Protein AF-A0A534Z7L0-F1 (afdb_monomer_lite)

Structure (mmCIF, N/CA/C/O backbone):
data_AF-A0A534Z7L0-F1
#
_entry.id   AF-A0A534Z7L0-F1
#
loop_
_atom_site.group_PDB
_atom_site.id
_atom_site.type_symbol
_atom_site.label_atom_id
_atom_site.label_alt_id
_atom_site.label_comp_id
_atom_site.label_asym_id
_atom_site.label_entity_id
_atom_site.label_seq_id
_atom_site.pdbx_PDB_ins_code
_atom_site.Cartn_x
_atom_site.Cartn_y
_atom_site.Cartn_z
_atom_site.occupancy
_atom_site.B_iso_or_equiv
_atom_site.auth_seq_id
_atom_site.auth_comp_id
_atom_site.auth_asym_id
_atom_site.auth_atom_id
_atom_site.pdbx_PDB_model_num
ATOM 1 N N . MET A 1 1 ? -10.753 -1.305 -9.417 1.00 86.25 1 MET A N 1
ATOM 2 C CA . MET A 1 1 ? -9.987 -2.298 -8.626 1.00 86.25 1 MET A CA 1
ATOM 3 C C . MET A 1 1 ? -10.960 -3.254 -7.964 1.00 86.25 1 MET A C 1
ATOM 5 O O . MET A 1 1 ? -12.043 -2.800 -7.623 1.00 86.25 1 MET A O 1
ATOM 9 N N . ALA A 1 2 ? -10.579 -4.510 -7.736 1.00 88.50 2 ALA A N 1
ATOM 10 C CA . ALA A 1 2 ? -11.328 -5.428 -6.877 1.00 88.50 2 ALA A CA 1
ATOM 11 C C . ALA A 1 2 ? -10.492 -5.790 -5.641 1.00 88.50 2 ALA A C 1
ATOM 13 O O . ALA A 1 2 ? -9.297 -6.067 -5.758 1.00 88.50 2 ALA A O 1
ATOM 14 N N . ILE A 1 3 ? -11.105 -5.761 -4.458 1.00 89.00 3 ILE A N 1
ATOM 15 C CA . ILE A 1 3 ? -10.489 -6.281 -3.234 1.00 89.00 3 ILE A CA 1
ATOM 16 C C . ILE A 1 3 ? -10.853 -7.760 -3.138 1.00 89.00 3 ILE A C 1
ATOM 18 O O . ILE A 1 3 ? -12.022 -8.086 -2.978 1.00 89.00 3 ILE A O 1
ATOM 22 N N . ASP A 1 4 ? -9.842 -8.622 -3.255 1.00 91.06 4 ASP A N 1
ATOM 23 C CA . ASP A 1 4 ? -9.975 -10.080 -3.143 1.00 91.06 4 ASP A CA 1
ATOM 24 C C . ASP A 1 4 ? -10.004 -10.535 -1.685 1.00 91.06 4 ASP A C 1
ATOM 26 O O . ASP A 1 4 ? -10.370 -11.673 -1.432 1.00 91.06 4 ASP A O 1
ATOM 30 N N . ARG A 1 5 ? -9.449 -9.717 -0.774 1.00 92.75 5 ARG A N 1
ATOM 31 C CA . ARG A 1 5 ? -9.496 -9.895 0.679 1.00 92.75 5 ARG A CA 1
ATOM 32 C C . ARG A 1 5 ? -9.115 -8.609 1.392 1.00 92.75 5 ARG A C 1
ATOM 34 O O . ARG A 1 5 ? -8.028 -8.072 1.184 1.00 92.75 5 ARG A O 1
ATOM 41 N N . GLY A 1 6 ? -9.930 -8.177 2.345 1.00 92.44 6 GLY A N 1
ATOM 42 C CA . GLY A 1 6 ? -9.615 -7.042 3.214 1.00 92.44 6 GLY A CA 1
ATOM 43 C C . GLY A 1 6 ? -9.804 -7.402 4.678 1.00 92.44 6 GLY A C 1
ATOM 44 O O . GLY A 1 6 ? -10.797 -8.020 5.063 1.00 92.44 6 GLY A O 1
ATOM 45 N N . ARG A 1 7 ? -8.842 -7.030 5.523 1.00 95.62 7 ARG A N 1
ATOM 46 C CA . ARG A 1 7 ? -8.905 -7.231 6.969 1.00 95.62 7 ARG A CA 1
ATOM 47 C C . ARG A 1 7 ? -8.328 -6.037 7.706 1.00 95.62 7 ARG A C 1
ATOM 49 O O . ARG A 1 7 ? -7.151 -5.738 7.540 1.00 95.62 7 ARG A O 1
ATOM 56 N N . ILE A 1 8 ? -9.125 -5.453 8.593 1.00 95.69 8 ILE A N 1
ATOM 57 C CA . ILE A 1 8 ? -8.660 -4.497 9.599 1.00 95.69 8 ILE A CA 1
ATOM 58 C C . ILE A 1 8 ? -9.087 -5.006 10.970 1.00 95.69 8 ILE A C 1
ATOM 60 O O . ILE A 1 8 ? -10.245 -5.369 11.179 1.00 95.69 8 ILE A O 1
ATOM 64 N N . HIS A 1 9 ? -8.146 -5.064 11.905 1.00 95.94 9 HIS A N 1
ATOM 65 C CA . HIS A 1 9 ? -8.426 -5.367 13.301 1.00 95.94 9 HIS A CA 1
ATOM 66 C C . HIS A 1 9 ? -7.735 -4.335 14.197 1.00 95.94 9 HIS A C 1
ATOM 68 O O . HIS A 1 9 ? -6.505 -4.367 14.292 1.00 95.94 9 HIS A O 1
ATOM 74 N N . PRO A 1 10 ? -8.495 -3.425 14.825 1.00 92.31 10 PRO A N 1
ATOM 75 C CA . PRO A 1 10 ? -7.929 -2.374 15.668 1.00 92.31 10 PRO A CA 1
ATOM 76 C C . PRO A 1 10 ? -7.241 -2.927 16.914 1.00 92.31 10 PRO A C 1
ATOM 78 O O . PRO A 1 10 ? -7.692 -3.916 17.493 1.00 92.31 10 PRO A O 1
ATOM 81 N N . HIS A 1 11 ? -6.158 -2.277 17.331 1.00 91.25 11 HIS A N 1
ATOM 82 C CA . HIS A 1 11 ? -5.360 -2.633 18.499 1.00 91.25 11 HIS A CA 1
ATOM 83 C C . HIS A 1 11 ? -4.787 -1.370 19.171 1.00 91.25 11 HIS A C 1
ATOM 85 O O . HIS A 1 11 ? -3.615 -1.013 19.010 1.00 91.25 11 HIS A O 1
ATOM 91 N N . GLY A 1 12 ? -5.635 -0.675 19.934 1.00 86.75 12 GLY A N 1
ATOM 92 C CA . GLY A 1 12 ? -5.272 0.589 20.577 1.00 86.75 12 GLY A CA 1
ATOM 93 C C . GLY A 1 12 ? -4.982 1.671 19.537 1.00 86.75 12 GLY A C 1
ATOM 94 O O . GLY A 1 12 ? -5.856 1.988 18.740 1.00 86.75 12 GLY A O 1
ATOM 95 N N . GLN A 1 13 ? -3.755 2.197 19.549 1.00 88.12 13 GLN A N 1
ATOM 96 C CA . GLN A 1 13 ? -3.286 3.250 18.633 1.00 88.12 13 GLN A CA 1
ATOM 97 C C . GLN A 1 13 ? -2.830 2.725 17.257 1.00 88.12 13 GLN A C 1
ATOM 99 O O . GLN A 1 13 ? -2.446 3.505 16.394 1.00 88.12 13 GLN A O 1
ATOM 104 N N . THR A 1 14 ? -2.849 1.406 17.047 1.00 94.62 14 THR A N 1
ATOM 105 C CA . THR A 1 14 ? -2.450 0.763 15.782 1.00 94.62 14 THR A CA 1
ATOM 106 C C . THR A 1 14 ? -3.537 -0.185 15.298 1.00 94.62 14 THR A C 1
ATOM 108 O O . THR A 1 14 ? -4.475 -0.508 16.031 1.00 94.62 14 THR A O 1
ATOM 111 N N . SER A 1 15 ? -3.399 -0.684 14.072 1.00 95.69 15 SER A N 1
ATOM 112 C CA . SER A 1 15 ? -4.300 -1.688 13.514 1.00 95.69 15 SER A CA 1
ATOM 113 C C . SER A 1 15 ? -3.526 -2.814 12.839 1.00 95.69 15 SER A C 1
ATOM 115 O O . SER A 1 15 ? -2.505 -2.608 12.188 1.00 95.69 15 SER A O 1
ATOM 117 N N . ARG A 1 16 ? -4.042 -4.040 12.928 1.00 96.88 16 ARG A N 1
ATOM 118 C CA . ARG A 1 16 ? -3.624 -5.104 12.012 1.00 96.88 16 ARG A CA 1
ATOM 119 C C . ARG A 1 16 ? -4.331 -4.892 10.684 1.00 96.88 16 ARG A C 1
ATOM 121 O O . ARG A 1 16 ? -5.560 -4.881 10.656 1.00 96.88 16 ARG A O 1
ATOM 128 N N . LEU A 1 17 ? -3.568 -4.809 9.605 1.00 97.06 17 LEU A N 1
ATOM 129 C CA . LEU A 1 17 ? -4.047 -4.661 8.238 1.00 97.06 17 LEU A CA 1
ATOM 130 C C . LEU A 1 17 ? -3.603 -5.864 7.399 1.00 97.06 17 LEU A C 1
ATOM 132 O O . LEU A 1 17 ? -2.441 -6.273 7.401 1.00 97.06 17 LEU A O 1
ATOM 136 N N . GLY A 1 18 ? -4.545 -6.435 6.663 1.00 97.25 18 GLY A N 1
ATOM 137 C CA . GLY A 1 18 ? -4.283 -7.389 5.597 1.00 97.25 18 GLY A CA 1
ATOM 138 C C . GLY A 1 18 ? -5.096 -7.000 4.377 1.00 97.25 18 GLY A C 1
ATOM 139 O O . GLY A 1 18 ? -6.309 -6.854 4.482 1.00 97.25 18 GLY A O 1
ATOM 140 N N . LEU A 1 19 ? -4.434 -6.850 3.239 1.00 96.50 19 LEU A N 1
ATOM 141 C CA . LEU A 1 19 ? -5.067 -6.474 1.986 1.00 96.50 19 LEU A CA 1
ATOM 142 C C . LEU A 1 19 ? -4.555 -7.379 0.872 1.00 96.50 19 LEU A C 1
ATOM 144 O O . LEU A 1 19 ? -3.347 -7.583 0.751 1.00 96.50 19 LEU A O 1
ATOM 148 N N . GLU A 1 20 ? -5.468 -7.908 0.074 1.00 96.50 20 GLU A N 1
ATOM 149 C CA . GLU A 1 20 ? -5.210 -8.589 -1.187 1.00 96.50 20 GLU A CA 1
ATOM 150 C C . GLU A 1 20 ? -6.179 -8.030 -2.227 1.00 96.50 20 GLU A C 1
ATOM 152 O O . GLU A 1 20 ? -7.370 -7.875 -1.953 1.00 96.50 20 GLU A O 1
ATOM 157 N N . SER A 1 21 ? -5.665 -7.662 -3.394 1.00 94.00 21 SER A N 1
ATOM 158 C CA . SER A 1 21 ? -6.471 -7.029 -4.432 1.00 94.00 21 SER A CA 1
ATOM 159 C C . SER A 1 21 ? -5.965 -7.334 -5.830 1.00 94.00 21 SER A C 1
ATOM 161 O O . SER A 1 21 ? -4.763 -7.504 -6.062 1.00 94.00 21 SER A O 1
ATOM 163 N N . LEU A 1 22 ? -6.904 -7.339 -6.769 1.00 94.38 22 LEU A N 1
ATOM 164 C CA . LEU A 1 22 ? -6.647 -7.268 -8.195 1.00 94.38 22 LEU A CA 1
ATOM 165 C C . LEU A 1 22 ? -6.790 -5.808 -8.636 1.00 94.38 22 LEU A C 1
ATOM 167 O O . LEU A 1 22 ? -7.885 -5.234 -8.615 1.00 94.38 22 LEU A O 1
ATOM 171 N N . LEU A 1 23 ? -5.671 -5.185 -9.001 1.00 93.19 23 LEU A N 1
ATOM 172 C CA . LEU A 1 23 ? -5.643 -3.794 -9.443 1.00 93.19 23 LEU A CA 1
ATOM 173 C C . LEU A 1 23 ? -6.319 -3.650 -10.809 1.00 93.19 23 LEU A C 1
ATOM 175 O O . LEU A 1 23 ? -6.426 -4.612 -11.570 1.00 93.19 23 LEU A O 1
ATOM 179 N N . ALA A 1 24 ? -6.790 -2.441 -11.121 1.00 83.75 24 ALA A N 1
ATOM 180 C CA . ALA A 1 24 ? -7.311 -2.158 -12.455 1.00 83.75 24 ALA A CA 1
ATOM 181 C C . ALA A 1 24 ? -6.226 -2.447 -13.509 1.00 83.75 24 ALA A C 1
ATOM 183 O O . ALA A 1 24 ? -5.103 -1.974 -13.385 1.00 83.75 24 ALA A O 1
ATOM 184 N N . ALA A 1 25 ? -6.549 -3.245 -14.529 1.00 69.50 25 ALA A N 1
ATOM 185 C CA . ALA A 1 25 ? -5.552 -3.697 -15.501 1.00 69.50 25 ALA A CA 1
ATOM 186 C C . ALA A 1 25 ? -4.988 -2.550 -16.363 1.00 69.50 25 ALA A C 1
ATOM 188 O O . ALA A 1 25 ? -3.832 -2.598 -16.782 1.00 69.50 25 ALA A O 1
ATOM 189 N N . GLN A 1 26 ? -5.789 -1.512 -16.629 1.00 76.19 26 GLN A N 1
ATOM 190 C CA . GLN A 1 26 ? -5.375 -0.411 -17.495 1.00 76.19 26 GLN A CA 1
ATOM 191 C C . GLN A 1 26 ? -4.238 0.403 -16.865 1.00 76.19 26 GLN A C 1
ATOM 193 O O . GLN A 1 26 ? -4.360 0.904 -15.751 1.00 76.19 26 GLN A O 1
ATOM 198 N N . GLY A 1 27 ? -3.135 0.534 -17.607 1.00 82.06 27 GLY A N 1
ATOM 199 C CA . GLY A 1 27 ? -1.992 1.377 -17.250 1.00 82.06 27 GLY A CA 1
ATOM 200 C C . GLY A 1 27 ? -1.046 0.808 -16.189 1.00 82.06 27 GLY A C 1
ATOM 201 O O . GLY A 1 27 ? -0.086 1.486 -15.845 1.00 82.06 27 GLY A O 1
ATOM 202 N N . LEU A 1 28 ? -1.284 -0.405 -15.668 1.00 91.50 28 LEU A N 1
ATOM 203 C CA . LEU A 1 28 ? -0.463 -0.985 -14.593 1.00 91.50 28 LEU A CA 1
ATOM 204 C C . LEU A 1 28 ? 0.371 -2.204 -15.006 1.00 91.50 28 LEU A C 1
ATOM 206 O O . LEU A 1 28 ? 1.201 -2.658 -14.223 1.00 91.50 28 LEU A O 1
ATOM 210 N N . ALA A 1 29 ? 0.183 -2.742 -16.210 1.00 90.56 29 ALA A N 1
ATOM 211 C CA . ALA A 1 29 ? 0.845 -3.975 -16.650 1.00 90.56 29 ALA A CA 1
ATOM 212 C C . ALA A 1 29 ? 2.385 -3.877 -16.716 1.00 90.56 29 ALA A C 1
ATOM 214 O O . ALA A 1 29 ? 3.071 -4.895 -16.696 1.00 90.56 29 ALA A O 1
ATOM 215 N N . ASP A 1 30 ? 2.938 -2.669 -16.784 1.00 91.31 30 ASP A N 1
ATOM 216 C CA . ASP A 1 30 ? 4.366 -2.376 -16.918 1.00 91.31 30 ASP A CA 1
ATOM 217 C C . ASP A 1 30 ? 4.967 -1.685 -15.678 1.00 91.31 30 ASP A C 1
ATOM 219 O O . ASP A 1 30 ? 6.124 -1.258 -15.708 1.00 91.31 30 ASP A O 1
ATOM 223 N N . VAL A 1 31 ? 4.219 -1.587 -14.569 1.00 93.62 31 VAL A N 1
ATOM 224 C CA . VAL A 1 31 ? 4.761 -1.039 -13.315 1.00 93.62 31 VAL A CA 1
ATOM 225 C C . VAL A 1 31 ? 5.949 -1.854 -12.826 1.00 93.62 31 VAL A C 1
ATOM 227 O O . VAL A 1 31 ? 6.036 -3.072 -12.996 1.00 93.62 31 VAL A O 1
ATOM 230 N N . ASN A 1 32 ? 6.889 -1.190 -12.170 1.00 94.69 32 ASN A N 1
ATOM 231 C CA . ASN A 1 32 ? 8.068 -1.836 -11.637 1.00 94.69 32 ASN A CA 1
ATOM 232 C C . ASN A 1 32 ? 8.393 -1.289 -10.245 1.00 94.69 32 ASN A C 1
ATOM 234 O O . ASN A 1 32 ? 9.111 -0.301 -10.132 1.00 94.69 32 ASN A O 1
ATOM 238 N N . PRO A 1 33 ? 7.989 -1.994 -9.174 1.00 96.50 33 PRO A N 1
ATOM 239 C CA . PRO A 1 33 ? 8.317 -1.642 -7.791 1.00 96.50 33 PRO A CA 1
ATOM 240 C C . PRO A 1 33 ? 9.813 -1.572 -7.453 1.00 96.50 33 PRO A C 1
ATOM 242 O O . PRO A 1 33 ? 10.155 -1.252 -6.327 1.00 96.50 33 PRO A O 1
ATOM 245 N N . ARG A 1 34 ? 10.733 -1.923 -8.364 1.00 96.19 34 ARG A N 1
ATOM 246 C CA . ARG A 1 34 ? 12.177 -1.654 -8.187 1.00 96.19 34 ARG A CA 1
ATOM 247 C C . ARG A 1 34 ? 12.629 -0.315 -8.766 1.00 96.19 34 ARG A C 1
ATOM 249 O O . ARG A 1 34 ? 13.795 0.037 -8.614 1.00 96.19 34 ARG A O 1
ATOM 256 N N . ARG A 1 35 ? 11.745 0.375 -9.476 1.00 95.00 35 ARG A N 1
ATOM 257 C CA . ARG A 1 35 ? 11.964 1.695 -10.074 1.00 95.00 35 ARG A CA 1
ATOM 258 C C . ARG A 1 35 ? 10.977 2.725 -9.540 1.00 95.00 35 ARG A C 1
ATOM 260 O O . ARG A 1 35 ? 11.308 3.897 -9.502 1.00 95.00 35 ARG A O 1
ATOM 267 N N . GLU A 1 36 ? 9.811 2.269 -9.105 1.00 95.50 36 GLU A N 1
ATOM 268 C CA . GLU A 1 36 ? 8.733 3.097 -8.589 1.00 95.50 36 GLU A CA 1
ATOM 269 C C . GLU A 1 36 ? 8.473 2.785 -7.120 1.00 95.50 36 GLU A C 1
ATOM 271 O O . GLU A 1 36 ? 8.476 1.623 -6.699 1.00 95.50 36 GLU A O 1
ATOM 276 N N . ASP A 1 37 ? 8.216 3.837 -6.359 1.00 96.38 37 ASP A N 1
ATOM 277 C CA . ASP A 1 37 ? 7.732 3.747 -4.995 1.00 96.38 37 ASP A CA 1
ATOM 278 C C . ASP A 1 37 ? 6.281 3.259 -5.011 1.00 96.38 37 ASP A C 1
ATOM 280 O O . ASP A 1 37 ? 5.485 3.624 -5.883 1.00 96.38 37 ASP A O 1
ATOM 284 N N . VAL A 1 38 ? 5.932 2.420 -4.037 1.00 97.50 38 VAL A N 1
ATOM 285 C CA . VAL A 1 38 ? 4.585 1.858 -3.913 1.00 97.50 38 VAL A CA 1
ATOM 286 C C . VAL A 1 38 ? 3.899 2.476 -2.711 1.00 97.50 38 VAL A C 1
ATOM 288 O O . VAL A 1 38 ? 4.371 2.323 -1.583 1.00 97.50 38 VAL A O 1
ATOM 291 N N . PHE A 1 39 ? 2.757 3.112 -2.945 1.00 96.81 39 PHE A N 1
ATOM 292 C CA . PHE A 1 39 ? 1.956 3.718 -1.895 1.00 96.81 39 PHE A CA 1
ATOM 293 C C . PHE A 1 39 ? 0.690 2.910 -1.635 1.00 96.81 39 PHE A C 1
ATOM 295 O O . PHE A 1 39 ? 0.057 2.391 -2.558 1.00 96.81 39 PHE A O 1
ATOM 302 N N . LEU A 1 40 ? 0.309 2.836 -0.364 1.00 97.06 40 LEU A N 1
ATOM 303 C CA . LEU A 1 40 ? -0.986 2.351 0.087 1.00 97.06 40 LEU A CA 1
ATOM 304 C C . LEU A 1 40 ? -1.630 3.438 0.938 1.00 97.06 40 LEU A C 1
ATOM 306 O O . LEU A 1 40 ? -1.149 3.742 2.029 1.00 97.06 40 LEU A O 1
ATOM 310 N N . GLN A 1 41 ? -2.731 3.985 0.440 1.00 95.50 41 GLN A N 1
ATOM 311 C CA . GLN A 1 41 ? -3.509 5.004 1.123 1.00 95.50 41 GLN A CA 1
ATOM 312 C C . GLN A 1 41 ? -4.896 4.464 1.462 1.00 95.50 41 GLN A C 1
ATOM 314 O O . GLN A 1 41 ? -5.550 3.827 0.633 1.00 95.50 41 GLN A O 1
ATOM 319 N N . ILE A 1 42 ? -5.349 4.743 2.679 1.00 94.62 42 ILE A N 1
ATOM 320 C CA . ILE A 1 42 ? -6.713 4.503 3.138 1.00 94.62 42 ILE A CA 1
ATOM 321 C C . ILE A 1 42 ? -7.280 5.842 3.599 1.00 94.62 42 ILE A C 1
ATOM 323 O O . ILE A 1 42 ? -6.687 6.513 4.444 1.00 94.62 42 ILE A O 1
ATOM 327 N N . ARG A 1 43 ? -8.435 6.224 3.057 1.00 93.75 43 ARG A N 1
ATOM 328 C CA . ARG A 1 43 ? -9.173 7.432 3.445 1.00 93.75 43 ARG A CA 1
ATOM 329 C C . ARG A 1 43 ? -10.544 7.070 3.987 1.00 93.75 43 ARG A C 1
ATOM 331 O O . ARG A 1 43 ? -11.155 6.126 3.488 1.00 93.75 43 ARG A O 1
ATOM 338 N N . ALA A 1 44 ? -11.021 7.819 4.972 1.00 89.88 44 ALA A N 1
ATOM 339 C CA . ALA A 1 44 ? -12.411 7.763 5.407 1.00 89.88 44 ALA A CA 1
ATOM 340 C C . ALA A 1 44 ? -13.312 8.588 4.467 1.00 89.88 44 ALA A C 1
ATOM 342 O O . ALA A 1 44 ? -12.827 9.417 3.700 1.00 89.88 44 ALA A O 1
ATOM 343 N N . GLU A 1 45 ? -14.628 8.381 4.549 1.00 79.38 45 GLU A N 1
ATOM 344 C CA . GLU A 1 45 ? -15.662 9.034 3.721 1.00 79.38 45 GLU A CA 1
ATOM 345 C C . GLU A 1 45 ? -15.543 10.565 3.628 1.00 79.38 45 GLU A C 1
ATOM 347 O O . GLU A 1 45 ? -15.804 11.146 2.580 1.00 79.38 45 GLU A O 1
ATOM 352 N N . ARG A 1 46 ? -15.088 11.229 4.698 1.00 71.50 46 ARG A N 1
ATOM 353 C CA . ARG A 1 46 ? -14.902 12.692 4.731 1.00 71.50 46 ARG A CA 1
ATOM 354 C C . ARG A 1 46 ? -13.598 13.169 4.085 1.00 71.50 46 ARG A C 1
ATOM 356 O O . ARG A 1 46 ? -13.287 14.352 4.137 1.00 71.50 46 ARG A O 1
ATOM 363 N N . GLY A 1 47 ? -12.839 12.259 3.478 1.00 69.69 47 GLY A N 1
ATOM 364 C CA . GLY A 1 47 ? -11.542 12.536 2.869 1.00 69.69 47 GLY A CA 1
ATOM 365 C C . GLY A 1 47 ? -10.372 12.492 3.850 1.00 69.69 47 GLY A C 1
ATOM 366 O O . GLY A 1 47 ? -9.229 12.567 3.398 1.00 69.69 47 GLY A O 1
ATOM 367 N N . ASP A 1 48 ? -10.639 12.315 5.149 1.00 83.88 48 ASP A N 1
ATOM 368 C CA . ASP A 1 48 ? -9.607 12.194 6.177 1.00 83.88 48 ASP A CA 1
ATOM 369 C C . ASP A 1 48 ? -8.675 11.028 5.846 1.00 83.88 48 ASP A C 1
ATOM 371 O O . ASP A 1 48 ? -9.108 9.883 5.655 1.00 83.88 48 ASP A O 1
ATOM 375 N N . GLU A 1 49 ? -7.380 11.321 5.763 1.00 87.44 49 GLU A N 1
ATOM 376 C CA . GLU A 1 49 ? -6.364 10.297 5.590 1.00 87.44 49 GLU A CA 1
ATOM 377 C C . GLU A 1 49 ? -6.257 9.478 6.876 1.00 87.44 49 GLU A C 1
ATOM 379 O O . GLU A 1 49 ? -5.843 9.968 7.922 1.00 87.44 49 GLU A O 1
ATOM 384 N N . VAL A 1 50 ? -6.671 8.215 6.789 1.00 91.75 50 VAL A N 1
ATOM 385 C CA . VAL A 1 50 ? -6.619 7.269 7.905 1.00 91.75 50 VAL A CA 1
ATOM 386 C C . VAL A 1 50 ? -5.253 6.605 7.948 1.00 91.75 50 VAL A C 1
ATOM 388 O O . VAL A 1 50 ? -4.707 6.385 9.020 1.00 91.75 50 VAL A O 1
ATOM 391 N N . PHE A 1 51 ? -4.709 6.257 6.786 1.00 95.12 51 PHE A N 1
ATOM 392 C CA . PHE A 1 51 ? -3.431 5.575 6.671 1.00 95.12 51 PHE A CA 1
ATOM 393 C C . PHE A 1 51 ? -2.754 5.960 5.362 1.00 95.12 51 PHE A C 1
ATOM 395 O O . PHE A 1 51 ? -3.391 5.927 4.308 1.00 95.12 51 PHE A O 1
ATOM 402 N N . CYS A 1 52 ? -1.460 6.252 5.417 1.00 95.12 52 CYS A N 1
ATOM 403 C CA . CYS A 1 52 ? -0.630 6.449 4.241 1.00 95.12 52 CYS A CA 1
ATOM 404 C C . CYS A 1 52 ? 0.728 5.810 4.487 1.00 95.12 52 CYS A C 1
ATOM 406 O O . CYS A 1 52 ? 1.441 6.166 5.421 1.00 95.12 52 CYS A O 1
ATOM 408 N N . ALA A 1 53 ? 1.065 4.838 3.650 1.00 97.12 53 ALA A N 1
ATOM 409 C CA . ALA A 1 53 ? 2.365 4.201 3.658 1.00 97.12 53 ALA A CA 1
ATOM 410 C C . ALA A 1 53 ? 2.999 4.313 2.279 1.00 97.12 53 ALA A C 1
ATOM 412 O O . ALA A 1 53 ? 2.338 4.086 1.267 1.00 97.12 53 ALA A O 1
ATOM 413 N N . SER A 1 54 ? 4.295 4.595 2.266 1.00 97.12 54 SER A N 1
ATOM 414 C CA . SER A 1 54 ? 5.157 4.598 1.095 1.00 97.12 54 SER A CA 1
ATOM 415 C C . SER A 1 54 ? 6.299 3.613 1.301 1.00 97.12 54 SER A C 1
ATOM 417 O O . SER A 1 54 ? 7.071 3.707 2.261 1.00 97.12 54 SER A O 1
ATOM 419 N N . VAL A 1 55 ? 6.412 2.651 0.391 1.00 98.00 55 VAL A N 1
ATOM 420 C CA . VAL A 1 55 ? 7.542 1.730 0.339 1.00 98.00 55 VAL A CA 1
ATOM 421 C C . VAL A 1 55 ? 8.448 2.156 -0.814 1.00 98.00 55 VAL A C 1
ATOM 423 O O . VAL A 1 55 ? 8.030 2.038 -1.97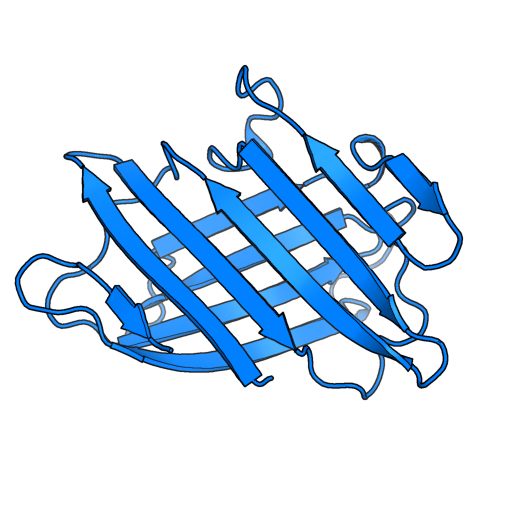0 1.00 98.00 55 VAL A O 1
ATOM 426 N N . PRO A 1 56 ? 9.686 2.598 -0.529 1.00 97.19 56 PR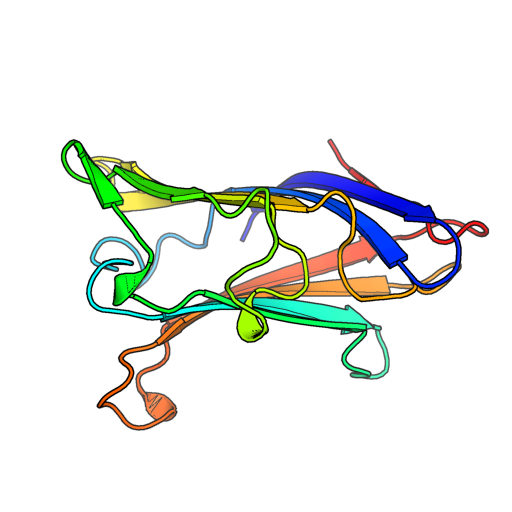O A N 1
ATOM 427 C CA . PRO A 1 56 ? 10.595 3.042 -1.573 1.00 97.19 56 PRO A CA 1
ATOM 428 C C . PRO A 1 56 ? 11.007 1.914 -2.522 1.00 97.19 56 PRO A C 1
ATOM 430 O O . PRO A 1 56 ? 11.244 0.781 -2.085 1.00 97.19 56 PRO A O 1
ATOM 433 N N . ALA A 1 57 ? 11.210 2.240 -3.795 1.00 96.56 57 ALA A N 1
ATOM 434 C CA . ALA A 1 57 ? 11.603 1.316 -4.855 1.00 96.56 57 ALA A CA 1
ATOM 435 C C . ALA A 1 57 ? 12.849 0.485 -4.488 1.00 96.56 57 ALA A C 1
ATOM 437 O O . ALA A 1 57 ? 12.910 -0.734 -4.681 1.00 96.56 57 ALA A O 1
ATOM 438 N N . GLY A 1 58 ? 13.834 1.138 -3.859 1.00 95.94 58 GLY A N 1
ATOM 439 C CA . GLY A 1 58 ? 15.082 0.518 -3.399 1.00 95.94 58 GLY A CA 1
ATOM 440 C C . GLY A 1 58 ? 14.909 -0.542 -2.302 1.00 95.94 58 GLY A C 1
ATOM 441 O O . GLY A 1 58 ? 15.857 -1.262 -1.993 1.00 95.94 58 GLY A O 1
ATOM 442 N N . ARG A 1 59 ? 13.714 -0.670 -1.711 1.00 97.81 59 ARG A N 1
ATOM 443 C CA . ARG A 1 59 ? 13.393 -1.679 -0.688 1.00 97.81 59 ARG A CA 1
ATOM 444 C C . ARG A 1 59 ? 12.748 -2.940 -1.266 1.00 97.81 59 ARG A C 1
ATOM 446 O O . ARG A 1 59 ? 12.562 -3.917 -0.536 1.00 97.81 59 ARG A O 1
ATOM 453 N N . PHE A 1 60 ? 12.437 -2.962 -2.562 1.00 98.19 60 PHE A N 1
ATOM 454 C CA . PHE A 1 60 ? 11.874 -4.132 -3.225 1.00 98.19 60 PHE A CA 1
ATOM 455 C C . PHE A 1 60 ? 12.939 -5.057 -3.810 1.00 98.19 60 PHE A C 1
ATOM 457 O O . PHE A 1 60 ? 13.912 -4.649 -4.442 1.00 98.19 60 PHE A O 1
ATOM 464 N N . VAL A 1 61 ? 12.676 -6.357 -3.698 1.00 98.19 61 VAL A N 1
ATOM 465 C CA . VAL A 1 61 ? 13.436 -7.412 -4.368 1.00 98.19 61 VAL A CA 1
ATOM 466 C C . VAL A 1 61 ? 12.556 -8.078 -5.420 1.00 98.19 61 VAL A C 1
ATOM 468 O O . VAL A 1 61 ? 11.448 -8.530 -5.120 1.00 98.19 61 VAL A O 1
ATOM 471 N N . ALA A 1 62 ? 13.072 -8.208 -6.642 1.00 97.50 62 ALA A N 1
ATOM 472 C CA . ALA A 1 62 ? 12.478 -9.066 -7.663 1.00 97.50 62 ALA A CA 1
ATOM 473 C C . ALA A 1 62 ? 12.782 -10.531 -7.322 1.00 97.50 62 ALA A C 1
ATOM 475 O O . ALA A 1 62 ? 13.940 -10.910 -7.162 1.00 97.50 62 ALA A O 1
ATOM 476 N N . LYS A 1 63 ? 11.747 -11.360 -7.170 1.00 96.38 63 LYS A N 1
ATOM 477 C CA . LYS A 1 63 ? 11.913 -12.799 -6.887 1.00 96.38 63 LYS A CA 1
ATOM 478 C C . LYS A 1 63 ? 11.956 -13.651 -8.146 1.00 96.38 63 LYS A C 1
ATOM 480 O O . LYS A 1 63 ? 12.597 -14.691 -8.146 1.00 96.38 63 LYS A O 1
ATOM 485 N N . ARG A 1 64 ? 11.235 -13.219 -9.172 1.00 95.44 64 ARG A N 1
ATOM 486 C CA . ARG A 1 64 ? 11.189 -13.764 -10.533 1.00 95.44 64 ARG A CA 1
ATOM 487 C C . ARG A 1 64 ? 10.527 -12.705 -11.428 1.00 95.44 64 ARG A C 1
ATOM 489 O O . ARG A 1 64 ? 9.991 -11.742 -10.866 1.00 95.44 64 ARG A O 1
ATOM 496 N N . PRO A 1 65 ? 10.528 -12.856 -12.764 1.00 94.69 65 PRO A N 1
ATOM 497 C CA . PRO A 1 65 ? 9.856 -11.908 -13.650 1.00 94.69 65 PRO A CA 1
ATOM 498 C C . PRO A 1 65 ? 8.421 -11.610 -13.189 1.00 94.69 65 PRO A C 1
ATOM 500 O O . PRO A 1 65 ? 7.682 -12.526 -12.815 1.00 94.69 65 PRO A O 1
ATOM 503 N N . GLY A 1 66 ? 8.078 -10.321 -13.119 1.00 95.38 66 GLY A N 1
ATOM 504 C CA . GLY A 1 66 ? 6.765 -9.833 -12.688 1.00 95.38 66 GLY A CA 1
ATOM 505 C C . GLY A 1 66 ? 6.437 -9.993 -11.198 1.00 95.38 66 GLY A C 1
ATOM 506 O O . GLY A 1 66 ? 5.321 -9.679 -10.808 1.00 95.38 66 GLY A O 1
ATOM 507 N N . VAL A 1 67 ? 7.339 -10.479 -10.332 1.00 97.88 67 VAL A N 1
ATOM 508 C CA . VAL A 1 67 ? 7.050 -10.657 -8.892 1.00 97.88 67 VAL A CA 1
ATOM 509 C C . VAL A 1 67 ? 8.038 -9.896 -8.021 1.00 97.88 67 VAL A C 1
ATOM 511 O O . VAL A 1 67 ? 9.204 -10.280 -7.895 1.00 97.88 67 VAL A O 1
ATOM 514 N N . PHE A 1 68 ? 7.525 -8.894 -7.314 1.00 98.56 68 PHE A N 1
ATOM 515 C CA . PHE A 1 68 ? 8.285 -7.993 -6.454 1.00 98.56 68 PHE A CA 1
ATOM 516 C C . PHE A 1 68 ? 7.838 -8.130 -5.004 1.00 98.56 68 PHE A C 1
ATOM 518 O O . PHE A 1 68 ? 6.652 -8.324 -4.723 1.00 98.56 68 PHE A O 1
ATOM 525 N N . ARG A 1 69 ? 8.789 -8.078 -4.069 1.00 98.50 69 ARG A N 1
ATOM 526 C CA . ARG A 1 69 ? 8.511 -8.220 -2.637 1.00 98.50 69 ARG A CA 1
ATOM 527 C C . ARG A 1 69 ? 9.294 -7.226 -1.802 1.00 98.50 69 ARG A C 1
ATOM 529 O O . ARG A 1 69 ? 10.495 -7.075 -1.994 1.00 98.50 69 ARG A O 1
ATOM 536 N N . PHE A 1 70 ? 8.613 -6.693 -0.805 1.00 98.56 70 PHE A N 1
ATOM 537 C CA . PHE A 1 70 ? 9.162 -5.952 0.316 1.00 98.56 70 PHE A CA 1
ATOM 538 C C . PHE A 1 70 ? 8.921 -6.744 1.607 1.00 98.56 70 PHE A C 1
ATOM 540 O O . PHE A 1 70 ? 7.893 -7.420 1.758 1.00 98.56 70 PHE A O 1
ATOM 547 N N . ARG A 1 71 ? 9.895 -6.709 2.518 1.00 98.19 71 ARG A N 1
ATOM 548 C CA . ARG A 1 71 ? 9.820 -7.311 3.853 1.00 98.19 71 ARG A CA 1
ATOM 549 C C . ARG A 1 71 ? 10.525 -6.396 4.839 1.00 98.19 71 ARG A C 1
ATOM 551 O O . ARG A 1 71 ? 11.692 -6.090 4.627 1.00 98.19 71 ARG A O 1
ATOM 558 N N . ASP A 1 72 ? 9.844 -6.054 5.920 1.00 97.31 72 ASP A N 1
ATOM 559 C CA . ASP A 1 72 ? 10.382 -5.197 6.970 1.00 97.31 72 ASP A CA 1
ATOM 560 C C . ASP A 1 72 ? 9.790 -5.577 8.328 1.00 97.31 72 ASP A C 1
ATOM 562 O O . ASP A 1 72 ? 8.939 -4.904 8.894 1.00 97.31 72 ASP A O 1
ATOM 566 N N . HIS A 1 73 ? 10.204 -6.734 8.845 1.00 94.81 73 HIS A N 1
ATOM 567 C CA . HIS A 1 73 ? 9.695 -7.241 10.124 1.00 94.81 73 HIS A CA 1
ATOM 568 C C . HIS A 1 73 ? 10.139 -6.418 11.337 1.00 94.81 73 HIS A C 1
ATOM 570 O O . HIS A 1 73 ? 9.494 -6.514 12.376 1.00 94.81 73 HIS A O 1
ATOM 576 N N . ASN A 1 74 ? 11.215 -5.642 11.189 1.00 93.69 74 ASN A N 1
ATOM 577 C CA . ASN A 1 74 ? 11.781 -4.800 12.240 1.00 93.69 74 ASN A CA 1
ATOM 578 C C . ASN A 1 74 ? 11.363 -3.327 12.092 1.00 93.69 74 ASN A C 1
ATOM 580 O O . ASN A 1 74 ? 11.897 -2.491 12.810 1.00 93.69 74 ASN A O 1
ATOM 584 N N . HIS A 1 75 ? 10.469 -3.014 11.142 1.00 94.19 75 HIS A N 1
ATOM 585 C CA . HIS A 1 75 ? 9.965 -1.659 10.867 1.00 94.19 75 HIS A CA 1
ATOM 586 C C . HIS A 1 75 ? 11.085 -0.619 10.680 1.00 94.19 75 HIS A C 1
ATOM 588 O O . HIS A 1 75 ? 11.028 0.497 11.182 1.00 94.19 75 HIS A O 1
ATOM 594 N N . SER A 1 76 ? 12.131 -1.005 9.945 1.00 95.69 76 SER A N 1
ATOM 595 C CA . SER A 1 76 ? 13.285 -0.160 9.616 1.00 95.69 76 SER A CA 1
ATOM 596 C C . SER A 1 76 ? 12.987 0.910 8.559 1.00 95.69 76 SER A C 1
ATOM 598 O O . SER A 1 76 ? 13.794 1.819 8.352 1.00 95.69 76 SER A O 1
ATOM 600 N N . VAL A 1 77 ? 11.858 0.802 7.857 1.00 97.00 77 VAL A N 1
ATOM 601 C CA . VAL A 1 77 ? 11.392 1.769 6.861 1.00 97.00 77 VAL A CA 1
ATOM 602 C C . VAL A 1 77 ? 10.238 2.567 7.455 1.00 97.00 77 VAL A C 1
ATOM 604 O O . VAL A 1 77 ? 9.084 2.169 7.344 1.00 97.00 77 VAL A O 1
ATOM 607 N N . GLY A 1 78 ? 10.546 3.717 8.062 1.00 95.44 78 GLY A N 1
ATOM 608 C CA . GLY A 1 78 ? 9.541 4.548 8.742 1.00 95.44 78 GLY A CA 1
ATOM 609 C C . GLY A 1 78 ? 8.378 4.977 7.840 1.00 95.44 78 GLY A C 1
ATOM 610 O O . GLY A 1 78 ? 7.229 4.974 8.260 1.00 95.44 78 GLY A O 1
ATOM 611 N N . THR A 1 79 ? 8.636 5.240 6.555 1.00 96.88 79 THR A N 1
ATOM 612 C CA . THR A 1 79 ? 7.582 5.607 5.594 1.00 96.88 79 THR A CA 1
ATOM 613 C C . THR A 1 79 ? 6.614 4.463 5.287 1.00 96.88 79 THR A C 1
ATOM 615 O O . THR A 1 79 ? 5.547 4.712 4.738 1.00 96.88 79 THR A O 1
ATOM 618 N N . ALA A 1 80 ? 6.948 3.212 5.624 1.00 97.31 80 ALA A N 1
ATOM 619 C CA . ALA A 1 80 ? 6.103 2.056 5.338 1.00 97.31 80 ALA A CA 1
ATOM 620 C C . ALA A 1 80 ? 4.918 1.918 6.311 1.00 97.31 80 ALA A C 1
ATOM 622 O O . ALA A 1 80 ? 4.127 0.986 6.147 1.00 97.31 80 ALA A O 1
ATOM 623 N N . GLY A 1 81 ? 4.792 2.792 7.319 1.00 95.88 81 GLY A N 1
ATOM 624 C CA . GLY A 1 81 ? 3.638 2.845 8.224 1.00 95.88 81 GLY A CA 1
ATOM 625 C C . GLY A 1 81 ? 3.341 1.505 8.907 1.00 95.88 81 GLY A C 1
ATOM 626 O O . GLY A 1 81 ? 2.187 1.084 8.984 1.00 95.88 81 GLY A O 1
ATOM 627 N N . GLY A 1 82 ? 4.378 0.763 9.308 1.00 96.06 82 GLY A N 1
ATOM 628 C CA . GLY A 1 82 ? 4.244 -0.549 9.956 1.00 96.06 82 GLY A CA 1
ATOM 629 C C . GLY A 1 82 ? 3.916 -1.734 9.031 1.00 96.06 82 GLY A C 1
ATOM 630 O O . GLY A 1 82 ? 3.596 -2.828 9.517 1.00 96.06 82 GLY A O 1
ATOM 631 N N . ILE A 1 83 ? 3.986 -1.567 7.701 1.00 98.00 83 ILE A N 1
ATOM 632 C CA . ILE A 1 83 ? 3.865 -2.680 6.744 1.00 98.00 83 ILE A CA 1
ATOM 633 C C . ILE A 1 83 ? 5.030 -3.660 6.923 1.00 98.00 83 ILE A C 1
ATOM 635 O O . ILE A 1 83 ? 6.180 -3.360 6.628 1.00 98.00 83 ILE A O 1
ATOM 639 N N . ASP A 1 84 ? 4.715 -4.896 7.318 1.00 98.06 84 ASP A N 1
ATOM 640 C CA . ASP A 1 84 ? 5.703 -5.967 7.468 1.00 98.06 84 ASP A CA 1
ATOM 641 C C . ASP A 1 84 ? 6.069 -6.604 6.123 1.00 98.06 84 ASP A C 1
ATOM 643 O O . ASP A 1 84 ? 7.177 -7.113 5.935 1.00 98.06 84 ASP A O 1
ATOM 647 N N . ARG A 1 85 ? 5.087 -6.721 5.220 1.00 98.31 85 ARG A N 1
ATOM 648 C CA . ARG A 1 85 ? 5.229 -7.405 3.929 1.00 98.31 85 ARG A CA 1
ATOM 649 C C . ARG A 1 85 ? 4.361 -6.746 2.874 1.00 98.31 85 ARG A C 1
ATOM 651 O O . ARG A 1 85 ? 3.161 -6.586 3.084 1.00 98.31 85 ARG A O 1
ATOM 658 N N . LEU A 1 86 ? 4.947 -6.514 1.706 1.00 98.50 86 LEU A N 1
ATOM 659 C CA . LEU A 1 86 ? 4.228 -6.100 0.505 1.00 98.50 86 LEU A CA 1
ATOM 660 C C . LEU A 1 86 ? 4.659 -6.977 -0.671 1.00 98.50 86 LEU A C 1
ATOM 662 O O . LEU A 1 86 ? 5.835 -7.330 -0.801 1.00 98.50 86 LEU A O 1
ATOM 666 N N . ALA A 1 87 ? 3.713 -7.370 -1.514 1.00 98.38 87 ALA A N 1
ATOM 667 C CA . ALA A 1 87 ? 3.989 -8.046 -2.769 1.00 98.38 87 ALA A CA 1
ATOM 668 C C . ALA A 1 87 ? 3.170 -7.437 -3.905 1.00 98.38 87 ALA A C 1
ATOM 670 O O . ALA A 1 87 ? 1.974 -7.199 -3.757 1.00 98.38 87 ALA A O 1
ATOM 671 N N . VAL A 1 88 ? 3.824 -7.263 -5.048 1.00 98.06 88 VAL A N 1
ATOM 672 C CA . VAL A 1 88 ? 3.194 -6.888 -6.314 1.00 98.06 88 VAL A CA 1
ATOM 673 C C . VAL A 1 88 ? 3.525 -7.982 -7.313 1.00 98.06 88 VAL A C 1
ATOM 675 O O . VAL A 1 88 ? 4.692 -8.358 -7.473 1.00 98.06 88 VAL A O 1
ATOM 678 N N . ARG A 1 89 ? 2.494 -8.540 -7.940 1.00 97.56 89 ARG A N 1
ATOM 679 C CA . ARG A 1 89 ? 2.619 -9.580 -8.953 1.00 97.56 89 ARG A CA 1
ATOM 680 C C . ARG A 1 89 ? 1.911 -9.149 -10.222 1.00 97.56 89 ARG A C 1
ATOM 682 O O . ARG A 1 89 ? 0.697 -9.032 -10.221 1.00 97.56 89 ARG A O 1
ATOM 689 N N . ILE A 1 90 ? 2.673 -9.037 -11.290 1.00 96.19 90 ILE A N 1
ATOM 690 C CA . ILE A 1 90 ? 2.215 -8.785 -12.646 1.00 96.19 90 ILE A CA 1
ATOM 691 C C . ILE A 1 90 ? 2.201 -10.137 -13.356 1.00 96.19 90 ILE A C 1
ATOM 693 O O . ILE A 1 90 ? 3.217 -10.840 -13.395 1.00 96.19 90 ILE A O 1
ATOM 697 N N . ALA A 1 91 ? 1.031 -10.563 -13.812 1.00 93.06 91 ALA A N 1
ATOM 698 C CA . ALA A 1 91 ? 0.872 -11.778 -14.595 1.00 93.06 91 ALA A CA 1
ATOM 699 C C . ALA A 1 91 ? 1.115 -11.504 -16.088 1.00 93.06 91 ALA A C 1
ATOM 701 O O . ALA A 1 91 ? 1.178 -10.359 -16.525 1.00 93.06 91 ALA A O 1
ATOM 702 N N . GLY A 1 92 ? 1.283 -12.573 -16.874 1.00 89.94 92 GLY A N 1
ATOM 703 C CA . GLY A 1 92 ? 1.566 -12.458 -18.310 1.00 89.94 92 GLY A CA 1
ATOM 704 C C . GLY A 1 92 ? 0.419 -11.856 -19.126 1.00 89.94 92 GLY A C 1
ATOM 705 O O . GLY A 1 92 ? 0.662 -11.336 -20.205 1.00 89.94 92 GLY A O 1
ATOM 706 N N . ASP A 1 93 ? -0.804 -11.883 -18.596 1.00 89.94 93 ASP A N 1
ATOM 707 C CA . ASP A 1 93 ? -1.983 -11.219 -19.164 1.00 89.94 93 ASP A CA 1
ATOM 708 C C . ASP A 1 93 ? -2.074 -9.724 -18.792 1.00 89.94 93 ASP A C 1
ATOM 710 O O . ASP A 1 93 ? -3.059 -9.064 -19.110 1.00 89.94 93 ASP A O 1
ATOM 714 N N . GLY A 1 94 ? -1.065 -9.189 -18.093 1.00 90.44 94 GLY A N 1
ATOM 715 C CA . GLY A 1 94 ? -1.020 -7.805 -17.624 1.00 90.44 94 GLY A CA 1
ATOM 716 C C . GLY A 1 94 ? -1.791 -7.550 -16.327 1.00 90.44 94 GLY A C 1
ATOM 717 O O . GLY A 1 94 ? -1.760 -6.431 -15.815 1.00 90.44 94 GLY A O 1
ATOM 718 N N . SER A 1 95 ? -2.454 -8.558 -15.751 1.00 92.88 95 SER A N 1
ATOM 719 C CA . SER A 1 95 ? -3.160 -8.391 -14.483 1.00 92.88 95 SER A CA 1
ATOM 720 C C . SER A 1 95 ? -2.184 -8.189 -13.321 1.00 92.88 95 SER A C 1
ATOM 722 O O . SER A 1 95 ? -1.160 -8.871 -13.206 1.00 92.88 95 SER A O 1
ATOM 724 N N . VAL A 1 96 ? -2.502 -7.246 -12.431 1.00 96.25 96 VAL A N 1
ATOM 725 C CA . VAL A 1 96 ? -1.637 -6.893 -11.300 1.00 96.25 96 VAL A CA 1
ATOM 726 C C . VAL A 1 96 ? -2.322 -7.243 -9.990 1.00 96.25 96 VAL A C 1
ATOM 728 O O . VAL A 1 96 ? -3.324 -6.643 -9.614 1.00 96.25 96 VAL A O 1
ATOM 731 N N . ARG A 1 97 ? -1.761 -8.212 -9.265 1.00 96.69 97 ARG A N 1
ATOM 732 C CA . ARG A 1 97 ? -2.179 -8.571 -7.911 1.00 96.69 97 ARG A CA 1
ATOM 733 C C . ARG A 1 97 ? -1.295 -7.878 -6.885 1.00 96.69 97 ARG A C 1
ATOM 735 O O . ARG A 1 97 ? -0.068 -8.003 -6.918 1.00 96.69 97 ARG A O 1
ATOM 742 N N . PHE A 1 98 ? -1.930 -7.214 -5.936 1.00 97.62 98 PHE A N 1
ATOM 743 C CA . PHE A 1 98 ? -1.288 -6.552 -4.814 1.00 97.62 98 PHE A CA 1
ATOM 744 C C . PHE A 1 98 ? -1.609 -7.283 -3.514 1.00 97.62 98 PHE A C 1
ATOM 746 O O . PHE A 1 98 ? -2.714 -7.787 -3.316 1.00 97.62 98 PHE A O 1
ATOM 753 N N . ARG A 1 99 ? -0.634 -7.334 -2.605 1.00 98.19 99 ARG A N 1
ATOM 754 C CA . ARG A 1 99 ? -0.836 -7.833 -1.247 1.00 98.19 99 ARG A CA 1
ATOM 755 C C . ARG A 1 99 ? -0.025 -7.033 -0.242 1.00 98.19 99 ARG A C 1
ATOM 757 O O . ARG A 1 99 ? 1.192 -6.955 -0.385 1.00 98.19 99 ARG A O 1
ATOM 764 N N . ALA A 1 100 ? -0.663 -6.563 0.824 1.00 98.25 100 ALA A N 1
ATOM 765 C CA . ALA A 1 100 ? -0.009 -5.928 1.965 1.00 98.25 100 ALA A CA 1
ATOM 766 C C . ALA A 1 100 ? -0.412 -6.601 3.282 1.00 98.25 100 ALA A C 1
ATOM 768 O O . ALA A 1 100 ? -1.553 -7.029 3.467 1.00 98.25 100 ALA A O 1
ATOM 769 N N . VAL A 1 101 ? 0.542 -6.714 4.203 1.00 98.25 101 VAL A N 1
ATOM 770 C CA . VAL A 1 101 ? 0.317 -7.186 5.571 1.00 98.25 101 VAL A CA 1
ATOM 771 C C . VAL A 1 101 ? 1.087 -6.291 6.528 1.00 98.25 101 VAL A C 1
ATOM 773 O O . VAL A 1 101 ? 2.303 -6.166 6.398 1.00 98.25 101 VAL A O 1
ATOM 776 N N . ALA A 1 102 ? 0.382 -5.749 7.512 1.00 97.19 102 ALA A N 1
ATOM 777 C CA . ALA A 1 102 ? 0.928 -4.954 8.599 1.00 97.19 102 ALA A CA 1
ATOM 778 C C . ALA A 1 102 ? 0.313 -5.431 9.918 1.00 97.19 102 ALA A C 1
ATOM 780 O O . ALA A 1 102 ? -0.908 -5.517 10.055 1.00 97.19 102 ALA A O 1
ATOM 781 N N . ARG A 1 103 ? 1.136 -5.790 10.899 1.00 95.25 103 ARG A N 1
ATOM 782 C CA . ARG A 1 103 ? 0.670 -6.165 12.243 1.00 95.25 103 ARG A CA 1
ATOM 783 C C . ARG A 1 103 ? 0.499 -4.961 13.160 1.00 95.25 103 ARG A C 1
ATOM 785 O O . ARG A 1 103 ? -0.292 -5.054 14.092 1.00 95.25 103 ARG A O 1
ATOM 792 N N . HIS A 1 104 ? 1.214 -3.883 12.865 1.00 94.19 104 HIS A N 1
ATOM 793 C CA . HIS A 1 104 ? 1.207 -2.631 13.612 1.00 94.19 104 HIS A CA 1
ATOM 794 C C . HIS A 1 104 ? 1.085 -1.468 12.629 1.00 94.19 104 HIS A C 1
ATOM 796 O O . HIS A 1 104 ? 1.923 -0.578 12.620 1.00 94.19 104 HIS A O 1
ATOM 802 N N . ALA A 1 105 ? 0.081 -1.516 11.748 1.00 96.00 105 ALA A N 1
ATOM 803 C CA . ALA A 1 105 ? -0.177 -0.391 10.864 1.00 96.00 105 ALA A CA 1
ATOM 804 C C . ALA A 1 105 ? -0.457 0.849 11.715 1.00 96.00 105 ALA A C 1
ATOM 806 O O . ALA A 1 105 ? -1.262 0.779 12.653 1.00 96.00 105 ALA A O 1
ATOM 807 N N . GLU A 1 106 ? 0.208 1.950 11.387 1.00 94.75 106 GLU A N 1
ATOM 808 C CA . GLU A 1 106 ? 0.221 3.192 12.167 1.00 94.75 106 GLU A CA 1
ATOM 809 C C . GLU A 1 106 ? -1.062 4.005 11.960 1.00 94.75 106 GLU A C 1
ATOM 811 O O . GLU A 1 106 ? -1.048 5.143 11.507 1.00 94.75 106 GLU A O 1
ATOM 816 N N . PHE A 1 107 ? -2.205 3.388 12.256 1.00 94.25 107 PHE A N 1
ATOM 817 C CA . PHE A 1 107 ? -3.491 4.061 12.263 1.00 94.25 107 PHE A CA 1
ATOM 818 C C . PHE A 1 107 ? -4.482 3.422 13.228 1.00 94.25 107 PHE A C 1
ATOM 820 O O . PHE A 1 107 ? -4.498 2.205 13.460 1.00 94.25 107 PHE A O 1
ATOM 827 N N . THR A 1 108 ? -5.397 4.257 13.710 1.00 91.62 108 THR A N 1
ATOM 828 C CA . THR A 1 108 ? -6.608 3.811 14.393 1.00 91.62 108 THR A CA 1
ATOM 829 C C . THR A 1 108 ? -7.736 3.722 13.376 1.00 91.62 108 THR A C 1
ATOM 831 O O . THR A 1 108 ? -8.074 4.707 12.725 1.00 91.62 108 THR A O 1
ATOM 834 N N . SER A 1 109 ? -8.324 2.537 13.219 1.00 89.31 109 SER A N 1
ATOM 835 C CA . SER A 1 109 ? -9.416 2.357 12.262 1.00 89.31 109 SER A CA 1
ATOM 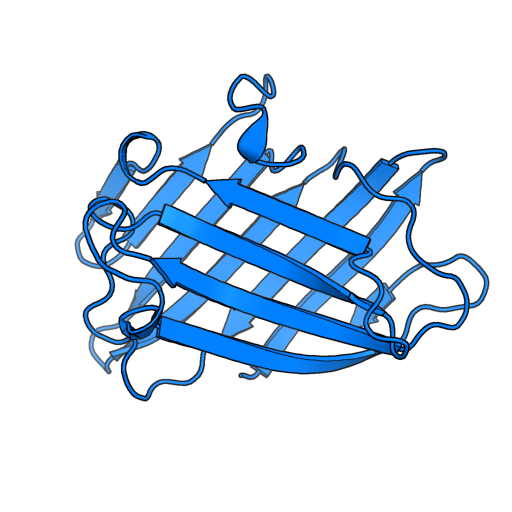836 C C . SER A 1 109 ? -10.668 3.140 12.683 1.00 89.31 109 SER A C 1
ATOM 838 O O . SER A 1 109 ? -11.097 3.001 13.838 1.00 89.31 109 SER A O 1
ATOM 840 N N . PRO A 1 110 ? -11.297 3.912 11.776 1.00 89.12 110 PRO A N 1
ATOM 841 C CA . PRO A 1 110 ? -12.563 4.570 12.064 1.00 89.12 110 PRO A CA 1
ATOM 842 C C . PRO A 1 110 ? -13.653 3.530 12.338 1.00 89.12 110 PRO A C 1
ATOM 844 O O . PRO A 1 110 ? -13.672 2.444 11.751 1.00 89.12 110 PRO A O 1
ATOM 847 N N . ARG A 1 111 ? -14.561 3.857 13.258 1.00 90.56 111 ARG A N 1
ATOM 848 C CA . ARG A 1 111 ? -15.712 3.017 13.620 1.00 90.56 111 ARG A CA 1
ATOM 849 C C . ARG A 1 111 ? -16.893 3.359 12.722 1.00 90.56 111 ARG A C 1
ATOM 851 O O . ARG A 1 111 ? -17.099 4.538 12.459 1.00 90.56 111 ARG A O 1
ATOM 858 N N . ASP A 1 112 ? -17.640 2.338 12.301 1.00 87.81 112 ASP A N 1
ATOM 859 C CA . ASP A 1 112 ? -18.817 2.476 11.425 1.00 87.81 112 ASP A CA 1
ATOM 860 C C . ASP A 1 112 ? -18.545 3.374 10.205 1.00 87.81 112 ASP A C 1
ATOM 862 O O . ASP A 1 112 ? -19.348 4.228 9.841 1.00 87.81 112 ASP A O 1
ATOM 866 N N . GLY A 1 113 ? -17.359 3.211 9.614 1.00 87.06 113 GLY A N 1
ATOM 867 C CA . GLY A 1 113 ? -16.826 4.102 8.597 1.00 87.06 113 GLY A CA 1
ATOM 868 C C . GLY A 1 113 ? -16.732 3.437 7.233 1.00 87.06 113 GLY A C 1
ATOM 869 O O . GLY A 1 113 ? -16.397 2.256 7.109 1.00 87.06 113 GLY A O 1
ATOM 870 N N . LEU A 1 114 ? -16.984 4.240 6.208 1.00 90.69 114 LEU A N 1
ATOM 871 C CA . LEU A 1 114 ? -16.662 3.940 4.823 1.00 90.69 114 LEU A CA 1
ATOM 872 C C . LEU A 1 114 ? -15.193 4.265 4.550 1.00 90.69 114 LEU A C 1
ATOM 874 O O . LEU A 1 114 ? -14.716 5.355 4.874 1.00 90.69 114 LEU A O 1
ATOM 878 N N . LEU A 1 115 ? -14.484 3.314 3.948 1.00 91.75 115 LEU A N 1
ATOM 879 C CA . LEU A 1 115 ? -13.081 3.434 3.586 1.00 91.75 115 LEU A CA 1
ATOM 880 C C . LEU A 1 115 ? -12.898 3.365 2.069 1.00 91.75 115 LEU A C 1
ATOM 882 O O . LEU A 1 115 ? -13.462 2.502 1.395 1.00 91.75 115 LEU A O 1
ATOM 886 N N . THR A 1 116 ? -12.037 4.238 1.556 1.00 93.00 116 THR A N 1
ATOM 887 C CA . THR A 1 116 ? -11.499 4.181 0.194 1.00 93.00 116 THR A CA 1
ATOM 888 C C . THR A 1 116 ? -10.044 3.754 0.255 1.00 93.00 116 THR A C 1
ATOM 890 O O . THR A 1 116 ? -9.273 4.300 1.044 1.00 93.00 116 THR A O 1
ATOM 893 N N . VAL A 1 117 ? -9.662 2.793 -0.584 1.00 93.94 117 VAL A N 1
ATOM 894 C CA 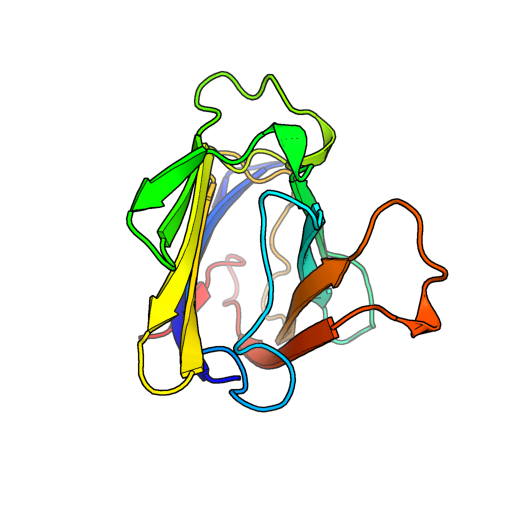. VAL A 1 117 ? -8.291 2.287 -0.678 1.00 93.94 117 VAL A CA 1
ATOM 895 C C . VAL A 1 117 ? -7.711 2.647 -2.033 1.00 93.94 117 VAL A C 1
ATOM 897 O O . VAL A 1 117 ? -8.265 2.276 -3.068 1.00 93.94 117 VAL A O 1
ATOM 900 N N . THR A 1 118 ? -6.560 3.307 -2.018 1.00 94.69 118 THR A N 1
ATOM 901 C CA . THR A 1 118 ? -5.794 3.648 -3.216 1.00 94.69 118 THR A CA 1
ATOM 902 C C . THR A 1 118 ? -4.416 3.017 -3.130 1.00 94.69 118 THR A C 1
ATOM 904 O O . THR A 1 118 ? -3.719 3.142 -2.125 1.00 94.69 118 THR A O 1
ATOM 907 N N . ILE A 1 119 ? -4.024 2.342 -4.205 1.00 95.88 119 ILE A N 1
ATOM 908 C CA . ILE A 1 119 ? -2.667 1.842 -4.407 1.00 95.88 119 ILE A CA 1
ATOM 909 C C . ILE A 1 119 ? -2.082 2.616 -5.575 1.00 95.88 119 ILE A C 1
ATOM 911 O O . ILE A 1 119 ? -2.711 2.673 -6.633 1.00 95.88 119 ILE A O 1
ATOM 915 N N . SER A 1 120 ? -0.907 3.210 -5.398 1.00 94.88 120 SER A N 1
ATOM 916 C CA . SER A 1 120 ? -0.231 3.931 -6.476 1.00 94.88 120 SER A CA 1
ATOM 917 C C . SER A 1 120 ? 1.223 3.518 -6.638 1.00 94.88 120 SER A C 1
ATOM 919 O O . SER A 1 120 ? 1.885 3.083 -5.695 1.00 94.88 120 SER A O 1
ATOM 921 N N . PHE A 1 121 ? 1.684 3.646 -7.877 1.00 95.19 121 PHE A N 1
ATOM 922 C CA . PHE A 1 121 ? 3.060 3.482 -8.307 1.00 95.19 121 PHE A CA 1
ATOM 923 C C . PHE A 1 121 ? 3.538 4.839 -8.793 1.00 95.19 121 PHE A C 1
ATOM 925 O O . PHE A 1 121 ? 2.880 5.477 -9.625 1.00 95.19 121 PHE A O 1
ATOM 932 N N . ARG A 1 122 ? 4.648 5.291 -8.226 1.00 93.12 122 ARG A N 1
ATOM 933 C CA . ARG A 1 122 ? 5.199 6.610 -8.498 1.00 93.12 122 ARG A CA 1
ATOM 934 C C . ARG A 1 122 ? 6.674 6.495 -8.813 1.00 93.12 122 ARG A C 1
ATOM 936 O O . ARG A 1 122 ? 7.437 5.951 -8.020 1.00 93.12 122 ARG A O 1
ATOM 943 N N . ASP A 1 123 ? 7.072 7.060 -9.942 1.00 88.44 123 ASP A N 1
ATOM 944 C CA . ASP A 1 123 ? 8.480 7.301 -10.215 1.00 88.44 123 ASP A CA 1
ATOM 945 C C . ASP A 1 123 ? 8.980 8.400 -9.255 1.00 88.44 123 ASP A C 1
ATOM 947 O O . ASP A 1 123 ? 8.426 9.506 -9.256 1.00 88.44 123 ASP A O 1
ATOM 951 N N . PRO A 1 124 ? 9.991 8.121 -8.411 1.00 79.62 124 PRO A N 1
ATOM 952 C CA . PRO A 1 124 ? 10.512 9.099 -7.459 1.00 79.62 124 PRO A CA 1
ATOM 953 C C . PRO A 1 124 ? 11.143 10.328 -8.135 1.00 79.62 124 PRO A C 1
ATOM 955 O O . PRO A 1 124 ? 11.344 11.343 -7.472 1.00 79.62 124 PRO A O 1
ATOM 958 N N . LEU A 1 125 ? 11.460 10.254 -9.433 1.00 82.25 125 LEU A N 1
ATOM 959 C CA . LEU A 1 125 ? 12.074 11.332 -10.213 1.00 82.25 125 LEU A CA 1
ATOM 960 C C . LEU A 1 125 ? 11.071 12.101 -11.088 1.00 82.25 125 LEU A C 1
ATOM 962 O O . LEU A 1 125 ? 11.434 13.129 -11.661 1.00 82.25 125 LEU A O 1
ATOM 966 N N . ALA A 1 126 ? 9.830 11.624 -11.212 1.00 78.06 126 ALA A N 1
ATOM 967 C CA . ALA A 1 126 ? 8.812 12.247 -12.052 1.00 78.06 126 ALA A CA 1
ATOM 968 C C . ALA A 1 126 ? 7.880 13.182 -11.262 1.00 78.06 126 ALA A C 1
ATOM 970 O O . ALA A 1 126 ? 7.711 13.074 -10.045 1.00 78.06 126 ALA A O 1
ATOM 971 N N . ALA A 1 127 ? 7.232 14.100 -11.984 1.00 69.25 127 ALA A N 1
ATOM 972 C CA . ALA A 1 127 ? 6.149 14.913 -11.441 1.00 69.25 127 ALA A CA 1
ATOM 973 C C . ALA A 1 127 ? 4.918 14.049 -11.094 1.00 69.25 127 ALA A C 1
ATOM 975 O O . ALA A 1 127 ? 4.661 13.030 -11.733 1.00 69.25 127 ALA A O 1
ATOM 976 N N . GL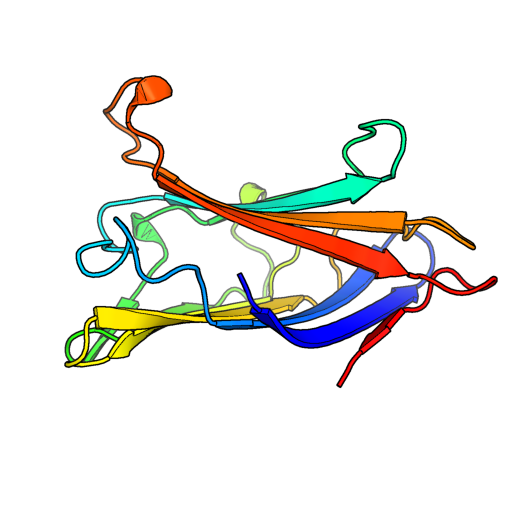U A 1 128 ? 4.111 14.503 -10.127 1.00 69.56 128 GLU A N 1
ATOM 977 C CA . GLU A 1 128 ? 2.922 13.792 -9.611 1.00 69.56 128 GLU A CA 1
ATOM 978 C C . GLU A 1 128 ? 1.904 13.387 -10.695 1.00 69.56 128 GLU A C 1
ATOM 980 O O . GLU A 1 128 ? 1.154 12.428 -10.521 1.00 69.56 128 GLU A O 1
ATOM 985 N N . SER A 1 129 ? 1.866 14.099 -11.826 1.00 63.81 129 SER A N 1
ATOM 986 C CA . SER A 1 129 ? 0.966 13.812 -12.951 1.00 63.81 129 SER A CA 1
ATOM 987 C C . SER A 1 129 ? 1.262 12.487 -13.663 1.00 63.81 129 SER A C 1
ATOM 989 O O . SER A 1 129 ? 0.413 12.007 -14.410 1.00 63.81 129 SER A O 1
ATOM 991 N N . GLY A 1 130 ? 2.434 11.884 -13.431 1.00 72.19 130 GLY A N 1
ATOM 992 C CA . GLY A 1 130 ? 2.805 10.563 -13.945 1.00 72.19 130 GLY A CA 1
ATOM 993 C C . GLY A 1 130 ? 2.407 9.393 -13.039 1.00 72.19 130 GLY A C 1
ATOM 994 O O . GLY A 1 130 ? 2.671 8.243 -13.388 1.00 72.19 130 GLY A O 1
ATOM 995 N N . ASN A 1 131 ? 1.798 9.657 -11.877 1.00 83.31 131 ASN A N 1
ATOM 996 C CA . ASN A 1 131 ? 1.437 8.616 -10.917 1.00 83.31 131 ASN A CA 1
ATOM 997 C C . ASN A 1 131 ? 0.364 7.685 -11.483 1.00 83.31 131 ASN A C 1
ATOM 999 O O . ASN A 1 131 ? -0.686 8.121 -11.957 1.00 83.31 131 ASN A O 1
ATOM 1003 N N . ARG A 1 132 ? 0.592 6.380 -11.349 1.00 90.94 132 ARG A N 1
ATOM 1004 C CA . ARG A 1 132 ? -0.337 5.354 -11.823 1.00 90.94 132 ARG A CA 1
ATOM 1005 C C . ARG A 1 132 ? -1.033 4.733 -10.630 1.00 90.94 132 ARG A C 1
ATOM 1007 O O . ARG A 1 132 ? -0.374 4.185 -9.747 1.00 90.94 132 ARG A O 1
ATOM 1014 N N . CYS A 1 133 ? -2.355 4.844 -10.563 1.00 91.00 133 CYS A N 1
ATOM 1015 C CA . CYS A 1 133 ? -3.117 4.455 -9.383 1.00 91.00 133 CYS A CA 1
ATOM 1016 C C . CYS A 1 133 ? -4.270 3.500 -9.695 1.00 91.00 133 CYS A C 1
ATOM 1018 O O . CYS A 1 133 ? -4.806 3.438 -10.798 1.00 91.00 133 CYS A O 1
ATOM 1020 N N . SER A 1 134 ? -4.648 2.737 -8.677 1.00 91.38 134 SER A N 1
ATOM 1021 C CA . SER A 1 134 ? -5.801 1.853 -8.675 1.00 91.38 134 SER A CA 1
ATOM 1022 C C . SER A 1 134 ? -6.552 2.046 -7.366 1.00 91.38 134 SER A C 1
ATOM 1024 O O . SER A 1 134 ? -6.017 1.781 -6.288 1.00 91.38 134 SER A O 1
ATOM 1026 N N . THR A 1 135 ? -7.801 2.489 -7.473 1.00 90.75 135 THR A N 1
ATOM 1027 C CA . THR A 1 135 ? -8.660 2.805 -6.328 1.00 90.75 135 THR A CA 1
ATOM 1028 C C . THR A 1 135 ? -9.849 1.849 -6.256 1.00 90.75 135 THR A C 1
ATOM 1030 O O . THR A 1 135 ? -10.390 1.413 -7.277 1.00 90.75 135 THR A O 1
ATOM 1033 N N . ALA A 1 136 ? -10.223 1.492 -5.030 1.00 84.44 136 ALA A N 1
ATOM 1034 C CA . ALA A 1 136 ? -11.435 0.773 -4.670 1.00 84.44 136 ALA A CA 1
ATOM 1035 C C . ALA A 1 136 ? -12.148 1.614 -3.620 1.00 84.44 136 ALA A C 1
ATOM 1037 O O . ALA A 1 136 ? -11.523 2.082 -2.665 1.00 84.44 136 ALA A O 1
ATOM 1038 N N . GLN A 1 137 ? -13.444 1.799 -3.810 1.00 77.75 137 GLN A N 1
ATOM 1039 C CA . GLN A 1 137 ? -14.300 2.486 -2.857 1.00 77.75 137 GLN A CA 1
ATOM 1040 C C . GLN A 1 137 ? -15.109 1.444 -2.070 1.00 77.75 137 GLN A C 1
ATOM 1042 O O . GLN A 1 137 ? -15.179 0.283 -2.472 1.00 77.75 137 GLN A O 1
ATOM 1047 N N . GLU A 1 138 ? -15.693 1.875 -0.951 1.00 77.38 138 GLU A N 1
ATOM 1048 C CA . GLU A 1 138 ? -16.766 1.161 -0.235 1.00 77.38 138 GLU A CA 1
ATOM 1049 C C . GLU A 1 138 ? -16.349 -0.054 0.609 1.00 77.38 138 GLU A C 1
ATOM 1051 O O . GLU A 1 138 ? -16.999 -1.098 0.652 1.00 77.38 138 GLU A O 1
ATOM 1056 N N . LEU A 1 139 ? -15.271 0.095 1.373 1.00 85.81 139 LEU A N 1
ATOM 1057 C CA . LEU A 1 139 ? -14.918 -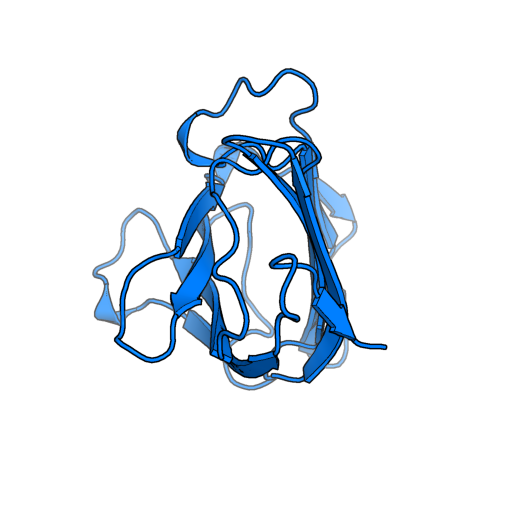0.844 2.433 1.00 85.81 139 LEU A CA 1
ATOM 1058 C C . LEU A 1 139 ? -15.520 -0.395 3.776 1.00 85.81 139 LEU A C 1
ATOM 1060 O O . LEU A 1 139 ? -15.123 0.631 4.315 1.00 85.81 139 LEU A O 1
ATOM 1064 N N . HIS A 1 140 ? -16.444 -1.171 4.349 1.00 90.69 140 HIS A N 1
ATOM 1065 C CA . HIS A 1 140 ? -17.124 -0.801 5.598 1.00 90.69 140 HIS A CA 1
ATOM 1066 C C . HIS A 1 140 ? -16.471 -1.414 6.843 1.00 90.69 140 HIS A C 1
ATOM 1068 O O . HIS A 1 140 ? -16.330 -2.638 6.959 1.00 90.69 140 HIS A O 1
ATOM 1074 N N . THR A 1 141 ? -16.116 -0.571 7.812 1.00 92.12 141 THR A N 1
ATOM 1075 C CA . THR A 1 141 ? -15.773 -1.015 9.167 1.00 92.12 141 THR A CA 1
ATOM 1076 C C . THR A 1 141 ? -17.029 -1.132 10.031 1.00 92.12 141 THR A C 1
ATOM 1078 O O . THR A 1 141 ? -18.029 -0.457 9.809 1.00 92.12 141 THR A O 1
ATOM 1081 N N . ASN A 1 142 ? -16.994 -2.000 11.042 1.00 91.81 142 ASN A N 1
ATOM 1082 C CA . ASN A 1 142 ? -18.071 -2.119 12.027 1.00 91.81 142 ASN A CA 1
ATOM 1083 C C . ASN A 1 142 ? -17.878 -1.167 13.226 1.00 91.81 142 ASN A C 1
ATOM 1085 O O . ASN A 1 142 ? -16.882 -0.448 13.315 1.00 91.81 142 ASN A O 1
ATOM 1089 N N . ARG A 1 143 ? -18.772 -1.251 14.220 1.00 92.44 143 ARG A N 1
ATOM 1090 C CA . ARG A 1 143 ? -18.731 -0.454 15.467 1.00 92.44 143 ARG A CA 1
ATOM 1091 C C . ARG A 1 143 ? -17.428 -0.545 16.258 1.00 92.44 143 ARG A C 1
ATOM 1093 O O . ARG A 1 143 ? -17.128 0.315 17.080 1.00 92.44 143 ARG A O 1
ATOM 1100 N N . ARG A 1 144 ? -16.650 -1.613 16.057 1.00 91.44 144 ARG A N 1
ATOM 1101 C CA . ARG A 1 144 ? -15.336 -1.807 16.691 1.00 91.44 144 ARG A CA 1
ATOM 1102 C C . ARG A 1 144 ? -14.184 -1.307 15.818 1.00 91.44 144 ARG A C 1
ATOM 1104 O O . ARG A 1 144 ? -13.041 -1.503 16.203 1.00 91.44 144 ARG A O 1
ATOM 1111 N N . GLY A 1 145 ? -14.469 -0.721 14.655 1.00 89.50 145 GLY A N 1
ATOM 1112 C CA . GLY A 1 145 ? -13.497 -0.330 13.634 1.00 89.50 145 GLY A CA 1
ATOM 1113 C C . GLY A 1 145 ? -12.907 -1.516 12.865 1.00 89.50 145 GLY A C 1
ATOM 1114 O O . GLY A 1 145 ? -11.921 -1.365 12.148 1.00 89.50 145 GLY A O 1
ATOM 1115 N N . ALA A 1 146 ? -13.462 -2.720 13.018 1.00 93.62 146 ALA A N 1
ATOM 1116 C CA . ALA A 1 146 ? -12.956 -3.899 12.328 1.00 93.62 146 ALA A CA 1
ATOM 1117 C C . ALA A 1 146 ? -13.574 -4.030 10.934 1.00 93.62 146 ALA A C 1
ATOM 1119 O O . ALA A 1 146 ? -14.763 -3.779 10.753 1.00 93.62 146 ALA A O 1
ATOM 1120 N N . LEU A 1 147 ? -12.773 -4.502 9.982 1.00 92.56 147 LEU A N 1
ATOM 1121 C CA . LEU A 1 147 ? -13.193 -4.812 8.620 1.00 92.56 147 LEU A CA 1
ATOM 1122 C C . LEU A 1 147 ? -12.831 -6.256 8.285 1.00 92.56 147 LEU A C 1
ATOM 1124 O O . LEU A 1 147 ? -11.729 -6.722 8.592 1.00 92.56 147 LEU A O 1
ATOM 1128 N N . ARG A 1 148 ? -13.756 -6.960 7.635 1.00 89.81 148 ARG A N 1
ATOM 1129 C CA . ARG A 1 148 ? -13.501 -8.250 7.000 1.00 89.81 148 ARG A CA 1
ATOM 1130 C C . ARG A 1 148 ? -14.354 -8.343 5.744 1.00 89.81 148 ARG A C 1
ATOM 1132 O O . ARG A 1 148 ? -15.556 -8.548 5.855 1.00 89.81 148 ARG A O 1
ATOM 1139 N N . VAL A 1 149 ? -13.720 -8.227 4.587 1.00 84.00 149 VAL A N 1
ATOM 1140 C CA . VAL A 1 149 ? -14.349 -8.520 3.295 1.00 84.00 149 VAL A CA 1
ATOM 1141 C C . VAL A 1 149 ? -13.709 -9.783 2.712 1.00 84.00 149 VAL A C 1
ATOM 1143 O O . VAL A 1 149 ? -12.516 -9.996 2.992 1.00 84.00 149 VAL A O 1
ATOM 1146 N N . PRO A 1 150 ? -14.500 -10.645 2.035 1.00 65.81 150 PRO A N 1
ATOM 1147 C CA . PRO A 1 150 ? -14.004 -11.823 1.334 1.00 65.81 150 PRO A CA 1
ATOM 1148 C C . PRO A 1 150 ? -12.775 -11.497 0.518 1.00 65.81 150 PRO A C 1
ATOM 1150 O O . PRO A 1 150 ? -12.782 -10.435 -0.147 1.00 65.81 150 PRO A O 1
#

Foldseek 3Di:
DAWPKWKWAFDVQFIWTKTKDWFDLPPQLPFQLLQWKKWKWKAWPVRHTFAIAIDHSVQWDDPDPQKIKHADCPCPPVRRQQWGIWMWGRDPVSIIMIITTGHGRRGGQDAQTWMKIKMWIGRPPDDPVPIDMGIDTGFTAHRNSIGIDD

pLDDT: mean 91.73, std 7.3, range [63.81, 98.56]

Secondary structure (DSSP, 8-state):
-EEEEEEEEEETTEEEEEEEEE--STTTTT--TTTSEEEEEEEETTS-EEEEEEE-GGG-EEEETTEEEEE-TT---GGGTTEEEEEEEE-TTS-EEEEEEEEEESSPPPTT-EEEEEEEEE-TTS-GGG-EEEEEEEEE--TTS-EEE-

Sequence (150 aa):
MAIDRGRIHPHGQTSRLGLESLLAAQGLADVNPRREDVFLQIRAERGDEVFCASVPAGRFVAKRPGVFRFRDHNHSVGTAGGIDRLAVRIAGDGSVRFRAVARHAEFTSPRDGLLTVTISFRDPLAAESGNRCSTAQELHTNRRGALRVP

Radius of gyration: 14.56 Å; chains: 1; bounding box: 34×29×40 Å